Protein AF-A0A520MJG5-F1 (afdb_monomer_lite)

Radius of gyration: 17.88 Å; chains: 1; bounding box: 51×18×42 Å

Secondary structure (DSSP, 8-state):
-HHHHHHHHHHHHHHHHHHHHHHHHHHSS--SS-HHHHHHHHHHHHHHHHHHHHHHHHHTTSSS---TT---

pLDDT: mean 71.4, std 9.88, range [47.16, 86.19]

Foldseek 3Di:
DVVLVCVVVVVLVVLVVCLVVVLVVVPVDDPPDCVVVSVVVNVVSVVVSVVSVVVSCVVVCVVVDPDPPPDD

InterPro domains:
  IPR021313 Protein of unknown function DUF2909 [PF11137] (3-62)

Organism: NCBI:txid2030880

Sequence (72 aa):
MITTLIYIFVPLLLLSLAGSLFFLLVDQGKREKKRTLYLLGLRVFFAATIIILVAIGLYTGELGNSVPWDGS

Structure (mmCIF, N/CA/C/O backbone):
data_AF-A0A520MJG5-F1
#
_entry.id   AF-A0A520MJG5-F1
#
loop_
_atom_site.group_PDB
_atom_site.id
_atom_site.type_symbol
_atom_site.label_atom_id
_atom_site.label_alt_id
_atom_site.label_comp_id
_atom_site.label_asym_id
_atom_site.label_entity_id
_atom_site.label_seq_id
_atom_site.pdbx_PDB_ins_code
_atom_site.Cartn_x
_atom_site.Cartn_y
_atom_site.Cartn_z
_atom_site.occupancy
_atom_site.B_iso_or_equiv
_atom_site.auth_seq_id
_atom_site.auth_comp_id
_atom_site.auth_asym_id
_atom_site.auth_atom_id
_atom_site.pdbx_PDB_model_num
ATOM 1 N N . MET A 1 1 ? 8.443 1.268 -19.207 1.00 65.44 1 MET A N 1
ATOM 2 C CA . MET A 1 1 ? 9.135 2.347 -18.460 1.00 65.44 1 MET A CA 1
ATOM 3 C C . MET A 1 1 ? 8.137 3.239 -17.719 1.00 65.44 1 MET A C 1
ATOM 5 O O . MET A 1 1 ? 8.058 3.092 -16.516 1.00 65.44 1 MET A O 1
ATOM 9 N N . ILE A 1 2 ? 7.295 4.063 -18.362 1.00 71.25 2 ILE A N 1
ATOM 10 C CA . ILE A 1 2 ? 6.235 4.828 -17.644 1.00 71.25 2 ILE A CA 1
ATOM 11 C C . ILE A 1 2 ? 4.895 4.078 -17.593 1.00 71.25 2 ILE A C 1
ATOM 13 O O . ILE A 1 2 ? 4.211 4.070 -16.575 1.00 71.25 2 ILE A O 1
ATOM 17 N N . THR A 1 3 ? 4.532 3.389 -18.673 1.00 75.38 3 THR A N 1
ATOM 18 C CA . THR A 1 3 ? 3.284 2.613 -18.761 1.00 75.38 3 THR A CA 1
ATOM 19 C C . THR A 1 3 ? 3.216 1.506 -17.710 1.00 75.38 3 THR A C 1
ATOM 21 O O . THR A 1 3 ? 2.189 1.332 -17.064 1.00 75.38 3 THR A O 1
ATOM 24 N N . THR A 1 4 ? 4.334 0.818 -17.473 1.00 76.69 4 THR A N 1
ATOM 25 C CA . THR A 1 4 ? 4.480 -0.192 -16.417 1.00 76.69 4 THR A CA 1
ATOM 26 C C . THR A 1 4 ? 4.223 0.394 -15.026 1.00 76.69 4 THR A C 1
ATOM 28 O O . THR A 1 4 ? 3.471 -0.187 -14.255 1.00 76.69 4 THR A O 1
ATOM 31 N N . LEU A 1 5 ? 4.775 1.578 -14.728 1.00 79.56 5 LEU A N 1
ATOM 32 C CA . LEU A 1 5 ? 4.546 2.279 -13.459 1.00 79.56 5 LEU A CA 1
ATOM 33 C C . LEU A 1 5 ? 3.070 2.639 -13.273 1.00 79.56 5 LEU A C 1
ATOM 35 O O . LEU A 1 5 ? 2.517 2.411 -1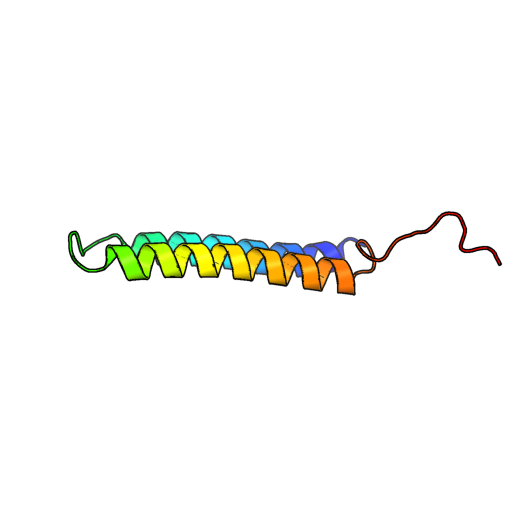2.202 1.00 79.56 5 LEU A O 1
ATOM 39 N N . ILE A 1 6 ? 2.406 3.136 -14.318 1.00 83.62 6 ILE A N 1
ATOM 40 C CA . ILE A 1 6 ? 0.976 3.468 -14.265 1.00 83.62 6 ILE A CA 1
ATOM 41 C C . ILE A 1 6 ? 0.144 2.221 -13.935 1.00 83.62 6 ILE A C 1
ATOM 43 O O . ILE A 1 6 ? -0.702 2.270 -13.043 1.00 83.62 6 ILE A O 1
ATOM 47 N N . TYR A 1 7 ? 0.424 1.087 -14.582 1.00 79.69 7 TYR A N 1
ATOM 48 C CA . TYR A 1 7 ? -0.279 -0.171 -14.316 1.00 79.69 7 T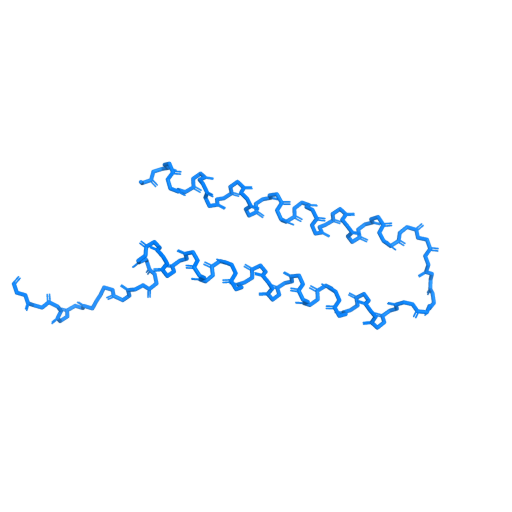YR A CA 1
ATOM 49 C C . TYR A 1 7 ? -0.066 -0.721 -12.898 1.00 79.69 7 TYR A C 1
ATOM 51 O O . TYR A 1 7 ? -0.894 -1.499 -12.437 1.00 79.69 7 TYR A O 1
ATOM 59 N N . ILE A 1 8 ? 0.991 -0.308 -12.192 1.00 77.88 8 ILE A N 1
ATOM 60 C CA . ILE A 1 8 ? 1.276 -0.716 -10.806 1.00 77.88 8 ILE A CA 1
ATOM 61 C C . ILE A 1 8 ? 0.652 0.264 -9.810 1.00 77.88 8 ILE A C 1
ATOM 63 O O . ILE A 1 8 ? -0.050 -0.138 -8.883 1.00 77.88 8 ILE A O 1
ATOM 67 N N . PHE A 1 9 ? 0.881 1.562 -10.005 1.00 81.12 9 PHE A N 1
ATOM 68 C CA . PHE A 1 9 ? 0.464 2.592 -9.057 1.00 81.12 9 PHE A CA 1
ATOM 69 C C . PHE A 1 9 ? -1.053 2.793 -9.035 1.00 81.12 9 PHE A C 1
ATOM 71 O O . PHE A 1 9 ? -1.609 3.040 -7.969 1.00 81.12 9 PHE A O 1
ATOM 78 N N . VAL A 1 10 ? -1.746 2.637 -10.167 1.00 86.00 10 VAL A N 1
ATOM 79 C CA . VAL A 1 10 ? -3.211 2.767 -10.229 1.00 86.00 10 VAL A CA 1
ATOM 80 C C . VAL A 1 10 ? -3.927 1.737 -9.337 1.00 86.00 10 VAL A C 1
ATOM 82 O O . VAL A 1 10 ? -4.675 2.156 -8.452 1.00 86.00 10 VAL A O 1
ATOM 85 N N . PRO A 1 11 ? -3.713 0.414 -9.480 1.00 82.25 11 PRO A N 1
ATOM 86 C CA . PRO A 1 11 ? -4.355 -0.563 -8.601 1.00 82.25 11 PRO A CA 1
ATOM 87 C C . PRO A 1 11 ? -3.887 -0.449 -7.145 1.00 82.25 11 PRO A C 1
ATOM 89 O O . PRO A 1 11 ? -4.685 -0.668 -6.236 1.00 82.25 11 PRO A O 1
ATOM 92 N N . LEU A 1 12 ? -2.637 -0.043 -6.899 1.00 80.69 12 LEU A N 1
ATOM 93 C CA . LEU A 1 12 ? -2.133 0.187 -5.546 1.00 80.69 12 LEU A CA 1
ATOM 94 C C . LEU A 1 12 ? -2.859 1.346 -4.840 1.00 80.69 12 LEU A C 1
ATOM 96 O O . LEU A 1 12 ? -3.225 1.237 -3.668 1.00 80.69 12 LEU A O 1
ATOM 100 N N . LEU A 1 13 ? -3.124 2.437 -5.564 1.00 85.25 13 LEU A N 1
ATOM 101 C CA . LEU A 1 13 ? -3.915 3.566 -5.073 1.00 85.25 13 LEU A CA 1
ATOM 102 C C . LEU A 1 13 ? -5.369 3.165 -4.813 1.00 85.25 13 LEU A C 1
ATOM 104 O O . LEU A 1 13 ? -5.924 3.541 -3.782 1.00 85.25 13 LEU A O 1
ATOM 108 N N . LEU A 1 14 ? -5.970 2.368 -5.701 1.00 85.56 14 LEU A N 1
ATOM 109 C CA . LEU A 1 14 ? -7.328 1.853 -5.509 1.00 85.56 14 LEU A CA 1
ATOM 110 C C . LEU A 1 14 ? -7.427 0.952 -4.275 1.00 85.56 14 LEU A C 1
ATOM 112 O O . LEU A 1 14 ? -8.374 1.094 -3.507 1.00 85.56 14 LEU A O 1
ATOM 116 N N . LEU A 1 15 ? -6.448 0.073 -4.041 1.00 81.06 15 LEU A N 1
ATOM 117 C CA . LEU A 1 15 ? -6.394 -0.763 -2.838 1.00 81.06 15 LEU A CA 1
ATOM 118 C C . LEU A 1 15 ? -6.232 0.080 -1.572 1.00 81.06 15 LEU A C 1
ATOM 120 O O . LEU A 1 15 ? -6.960 -0.140 -0.607 1.00 81.06 15 LEU A O 1
ATOM 124 N N . SER A 1 16 ? -5.337 1.071 -1.584 1.00 80.19 16 SER A N 1
ATOM 125 C CA . SER A 1 16 ? -5.144 2.007 -0.467 1.00 80.19 16 SER A CA 1
ATOM 126 C C . SER A 1 16 ? -6.434 2.761 -0.123 1.00 80.19 16 SER A C 1
ATOM 128 O O . SER A 1 16 ? -6.847 2.822 1.041 1.00 80.19 16 SER A O 1
ATOM 130 N N . LEU A 1 17 ? -7.125 3.271 -1.146 1.00 86.00 17 LEU A N 1
ATOM 131 C CA . LEU A 1 17 ? -8.382 3.993 -0.989 1.00 86.00 17 LEU A CA 1
ATOM 132 C C . LEU A 1 17 ? -9.513 3.068 -0.520 1.00 86.00 17 LEU A C 1
ATOM 134 O O . LEU A 1 17 ? -10.257 3.428 0.390 1.00 86.00 17 LEU A O 1
ATOM 138 N N . ALA A 1 18 ? -9.609 1.859 -1.080 1.00 81.69 18 ALA A N 1
ATOM 139 C CA . ALA A 1 18 ? -10.602 0.859 -0.700 1.00 81.69 18 ALA A CA 1
ATOM 140 C C . ALA A 1 18 ? -10.399 0.355 0.734 1.00 81.69 18 ALA A C 1
ATOM 142 O O . ALA A 1 18 ? -11.374 0.239 1.469 1.00 81.69 18 ALA A O 1
ATOM 143 N N . GLY A 1 19 ? -9.161 0.103 1.165 1.00 75.06 19 GLY A N 1
ATOM 144 C CA . GLY A 1 19 ? -8.854 -0.292 2.542 1.00 75.06 19 GLY A CA 1
ATOM 145 C C . GLY A 1 19 ? -9.185 0.809 3.546 1.00 75.06 19 GLY A C 1
ATOM 146 O O . GLY A 1 19 ? -9.815 0.544 4.570 1.00 75.06 19 GLY A O 1
ATOM 147 N N . SER A 1 20 ? -8.838 2.055 3.215 1.00 73.81 20 SER A N 1
ATOM 148 C CA . SER A 1 20 ? -9.137 3.231 4.040 1.00 73.81 20 SER A CA 1
ATOM 149 C C . SER A 1 20 ? -10.643 3.486 4.146 1.00 73.81 20 SER A C 1
ATOM 151 O O . SER A 1 20 ? -11.161 3.722 5.236 1.00 73.81 20 SER A O 1
ATOM 153 N N . LEU A 1 21 ? -11.370 3.381 3.029 1.00 81.12 21 LEU A N 1
ATOM 154 C CA . LEU A 1 21 ? -12.821 3.542 2.992 1.00 81.12 21 LEU A CA 1
ATOM 155 C C . LEU A 1 21 ? -13.539 2.381 3.685 1.00 81.12 21 LEU A C 1
ATOM 157 O O . LEU A 1 21 ? -14.469 2.614 4.447 1.00 81.12 21 LEU A O 1
ATOM 161 N N . PHE A 1 22 ? -13.101 1.140 3.472 1.00 76.25 22 PHE A N 1
ATOM 162 C CA . PHE A 1 22 ? -13.660 -0.026 4.149 1.00 76.25 22 PHE A CA 1
ATOM 163 C C . PHE A 1 22 ? -13.476 0.088 5.6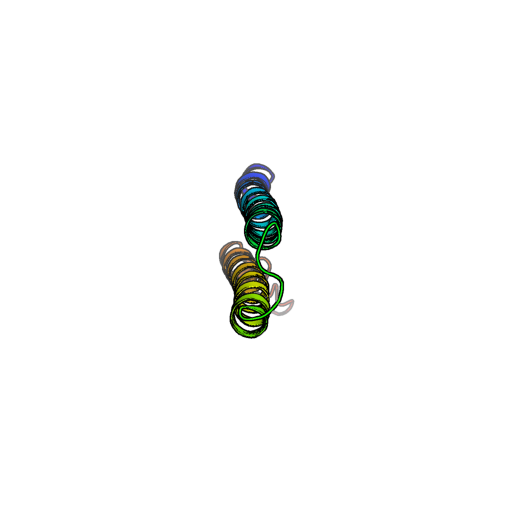60 1.00 76.25 22 PHE A C 1
ATOM 165 O O . PHE A 1 22 ? -14.444 -0.091 6.390 1.00 76.25 22 PHE A O 1
ATOM 172 N N . PHE A 1 23 ? -12.280 0.460 6.129 1.00 68.69 23 PHE A N 1
ATOM 173 C CA . PHE A 1 23 ? -12.021 0.733 7.542 1.00 68.69 23 PHE A CA 1
ATOM 174 C C . PHE A 1 23 ? -12.969 1.805 8.086 1.00 68.69 23 PHE A C 1
ATOM 176 O O . PHE A 1 23 ? -13.636 1.570 9.090 1.00 68.69 23 PHE A O 1
ATOM 183 N N . LEU A 1 24 ? -13.107 2.931 7.382 1.00 76.12 24 LEU A N 1
ATOM 184 C CA . LEU A 1 24 ? -14.008 4.009 7.786 1.00 76.12 24 LEU A CA 1
ATOM 185 C C . LEU A 1 24 ? -15.468 3.548 7.853 1.00 76.12 24 LEU A C 1
ATOM 187 O O . LEU A 1 24 ? -16.121 3.763 8.867 1.00 76.12 24 LEU A O 1
ATOM 191 N N . LEU A 1 25 ? -15.982 2.875 6.822 1.00 73.69 25 LEU A N 1
ATOM 192 C CA . LEU A 1 25 ? -17.371 2.400 6.775 1.00 73.69 25 LEU A CA 1
ATOM 193 C C . LEU A 1 25 ? -17.672 1.350 7.852 1.00 73.69 25 LEU A C 1
ATOM 195 O O . LEU A 1 25 ? -18.785 1.294 8.375 1.00 73.69 25 LEU A O 1
ATOM 199 N N . VAL A 1 26 ? -16.691 0.520 8.204 1.00 67.44 26 VAL A N 1
ATOM 200 C CA . VAL A 1 26 ? -16.839 -0.510 9.238 1.00 67.44 26 VAL A CA 1
ATOM 201 C C . VAL A 1 26 ? -16.792 0.069 10.659 1.00 67.44 26 VAL A C 1
ATOM 203 O O . VAL A 1 26 ? -17.366 -0.533 11.577 1.00 67.44 26 VAL A O 1
ATOM 206 N N . ASP A 1 27 ? -16.132 1.218 10.833 1.00 59.81 27 ASP A N 1
ATOM 207 C CA . ASP A 1 27 ? -15.910 1.888 12.119 1.00 59.81 27 ASP A CA 1
ATOM 208 C C . ASP A 1 27 ? -17.088 2.796 12.535 1.00 59.81 27 ASP A C 1
ATOM 210 O O . ASP A 1 27 ? -17.306 3.038 13.722 1.00 59.81 27 ASP A O 1
ATOM 214 N N . GLN A 1 28 ? -17.951 3.200 11.593 1.00 62.25 28 GLN A N 1
ATOM 215 C CA . GLN A 1 28 ? -19.089 4.112 11.824 1.00 62.25 28 GLN A CA 1
ATOM 216 C C . GLN A 1 28 ? -20.233 3.576 12.722 1.00 62.25 28 GLN A C 1
ATOM 218 O O . GLN A 1 28 ? -21.272 4.226 12.814 1.00 62.25 28 GLN A O 1
ATOM 223 N N . GLY A 1 29 ? -20.122 2.429 13.416 1.00 60.06 29 GLY A N 1
ATOM 224 C CA . GLY A 1 29 ? -21.297 1.945 14.164 1.00 60.06 29 GLY A CA 1
ATOM 225 C C . GLY A 1 29 ? -21.197 0.878 15.252 1.00 60.06 29 GLY A C 1
ATOM 226 O O . GLY A 1 29 ? -22.246 0.544 15.801 1.00 60.06 29 GLY A O 1
ATOM 227 N N . LYS A 1 30 ? -20.047 0.280 15.601 1.00 57.12 30 LYS A N 1
ATOM 228 C CA . LYS A 1 30 ? -20.052 -0.869 16.547 1.00 57.12 30 LYS A CA 1
ATOM 229 C C . LYS A 1 30 ? -18.900 -0.835 17.554 1.00 57.12 30 LYS A C 1
ATOM 231 O O . LYS A 1 30 ? -17.828 -1.370 17.298 1.00 57.12 30 LYS A O 1
ATOM 236 N N . ARG A 1 31 ? -19.178 -0.265 18.734 1.00 56.19 31 ARG A N 1
ATOM 237 C CA . ARG A 1 31 ? -18.193 0.083 19.775 1.00 56.19 31 ARG A CA 1
ATOM 238 C C . ARG A 1 31 ? -17.597 -1.046 20.635 1.00 56.19 31 ARG A C 1
ATOM 240 O O . ARG A 1 31 ? -16.627 -0.753 21.310 1.00 56.19 31 ARG A O 1
ATOM 247 N N . GLU A 1 32 ? -18.063 -2.301 20.631 1.00 55.41 32 GLU A N 1
ATOM 248 C CA . GLU A 1 32 ? -17.622 -3.230 21.710 1.00 55.41 32 GLU A CA 1
ATOM 249 C C . GLU A 1 32 ? -17.143 -4.638 21.289 1.00 55.41 32 GLU A C 1
ATOM 251 O O . GLU A 1 32 ? -16.093 -5.074 21.751 1.00 55.41 32 GLU A O 1
ATOM 256 N N . LYS A 1 33 ? -17.810 -5.374 20.382 1.00 53.97 33 LYS A N 1
ATOM 257 C CA . LYS A 1 33 ? -17.513 -6.823 20.193 1.00 53.97 33 LYS A CA 1
ATOM 258 C C . LYS A 1 33 ? -16.667 -7.241 18.981 1.00 53.97 33 LYS A C 1
ATOM 260 O O . LYS A 1 33 ? -16.285 -8.403 18.889 1.00 53.97 33 LYS A O 1
ATOM 265 N N . LYS A 1 34 ? -16.353 -6.344 18.041 1.00 54.47 34 LYS A N 1
ATOM 266 C CA . LYS A 1 34 ? -15.672 -6.708 16.774 1.00 54.47 34 LYS A CA 1
ATOM 267 C C . LYS A 1 34 ? -14.172 -6.386 16.720 1.00 54.47 34 LYS A C 1
ATOM 269 O O . LYS A 1 34 ? -13.535 -6.636 15.700 1.00 54.47 34 LYS A O 1
ATOM 274 N N . ARG A 1 35 ? -13.588 -5.881 17.813 1.00 57.34 35 ARG A N 1
ATOM 275 C CA . ARG A 1 35 ? -12.183 -5.430 17.875 1.00 57.34 35 ARG A CA 1
ATOM 276 C C . ARG A 1 35 ? -11.180 -6.494 17.415 1.00 57.34 35 ARG A C 1
ATOM 278 O O . ARG A 1 35 ? -10.242 -6.152 16.704 1.00 57.34 35 ARG A O 1
ATOM 285 N N . THR A 1 36 ? -11.402 -7.770 17.734 1.00 60.97 36 THR A N 1
ATOM 286 C CA . THR A 1 36 ? -10.496 -8.860 17.326 1.00 60.97 36 THR A CA 1
ATOM 287 C C . THR A 1 36 ? -10.528 -9.117 15.818 1.00 60.97 36 THR A C 1
ATOM 289 O O . THR A 1 36 ? -9.479 -9.264 15.200 1.00 60.97 36 THR A O 1
ATOM 292 N N . LEU A 1 37 ? -11.715 -9.106 15.202 1.00 58.91 37 LEU A N 1
ATOM 293 C CA . LEU A 1 37 ? -11.871 -9.303 13.756 1.00 58.91 37 LEU A CA 1
ATOM 294 C C . LEU A 1 37 ? -11.365 -8.096 12.953 1.00 58.91 37 LEU A C 1
ATOM 296 O O . LEU A 1 37 ? -10.823 -8.274 11.868 1.00 58.91 37 LEU A O 1
ATOM 300 N N . TYR A 1 38 ? -11.480 -6.880 13.494 1.00 62.19 38 TYR A N 1
ATOM 301 C CA . TYR A 1 38 ? -10.968 -5.668 12.847 1.00 62.19 38 TYR A CA 1
ATOM 302 C C . TYR A 1 38 ? -9.449 -5.533 12.928 1.00 62.19 38 TYR A C 1
ATOM 304 O O . TYR A 1 38 ? -8.811 -5.246 11.919 1.00 62.19 38 TYR A O 1
ATOM 312 N N . LEU A 1 39 ? -8.856 -5.813 14.093 1.00 65.06 39 LEU A N 1
ATOM 313 C CA . LEU A 1 39 ? -7.399 -5.898 14.232 1.00 65.06 39 LEU A CA 1
ATOM 314 C C . LEU A 1 39 ? -6.812 -6.959 13.294 1.00 65.06 39 LEU A C 1
ATOM 316 O O . LEU A 1 39 ? -5.717 -6.776 12.766 1.00 65.06 39 LEU A O 1
ATOM 320 N N . LEU A 1 40 ? -7.551 -8.047 13.060 1.00 67.56 40 LEU A N 1
ATOM 321 C CA . LEU A 1 40 ? -7.149 -9.092 12.129 1.00 67.56 40 LEU A CA 1
ATOM 322 C C . LEU A 1 40 ? -7.300 -8.648 10.665 1.00 67.56 40 LEU A C 1
ATOM 324 O O . LEU A 1 40 ? -6.346 -8.764 9.904 1.00 67.56 40 LEU A O 1
ATOM 328 N N . GLY A 1 41 ? -8.446 -8.077 10.280 1.00 69.56 41 GLY A N 1
ATOM 329 C CA . GLY A 1 41 ? -8.703 -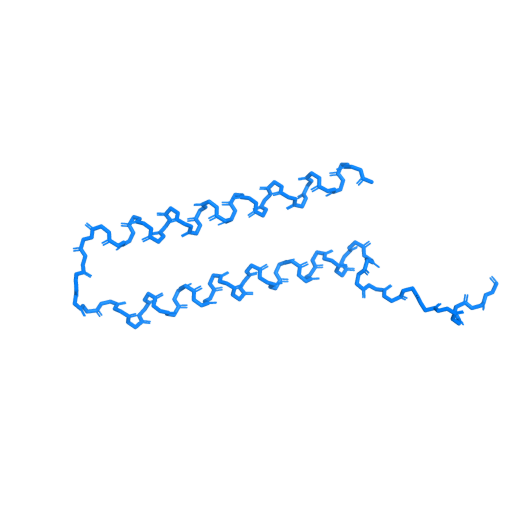7.608 8.912 1.00 69.56 41 GLY A CA 1
ATOM 330 C C . GLY A 1 41 ? -7.740 -6.511 8.455 1.00 69.56 41 GLY A C 1
ATOM 331 O O . GLY A 1 41 ? -7.253 -6.547 7.328 1.00 69.56 41 GLY A O 1
ATOM 332 N N . LEU A 1 42 ? -7.380 -5.592 9.352 1.00 71.62 42 LEU A N 1
ATOM 333 C CA . LEU A 1 42 ? -6.399 -4.547 9.070 1.00 71.62 42 LEU A CA 1
ATOM 334 C C . LEU A 1 42 ? -4.996 -5.127 8.826 1.00 71.62 42 LEU A C 1
ATOM 336 O O . LEU A 1 42 ? -4.319 -4.743 7.877 1.00 71.62 42 LEU A O 1
ATOM 340 N N . ARG A 1 43 ? -4.562 -6.092 9.648 1.00 78.12 43 ARG A N 1
ATOM 341 C CA . ARG A 1 43 ? -3.268 -6.773 9.466 1.00 78.12 43 ARG A CA 1
ATOM 342 C C . ARG A 1 43 ? -3.222 -7.573 8.170 1.00 78.12 43 ARG A C 1
ATOM 344 O O . ARG A 1 43 ? -2.216 -7.522 7.473 1.00 78.12 43 ARG A O 1
ATOM 351 N N . VAL A 1 44 ? -4.303 -8.277 7.840 1.00 77.50 44 VAL A N 1
ATOM 352 C CA . VAL A 1 44 ? -4.423 -9.035 6.586 1.00 77.50 44 VAL A CA 1
ATOM 353 C C . VAL A 1 44 ? -4.402 -8.095 5.380 1.00 77.50 44 VAL A C 1
ATOM 355 O O . VAL A 1 44 ? -3.759 -8.415 4.388 1.00 77.50 44 VAL A O 1
ATOM 358 N N . PHE A 1 45 ? -5.010 -6.910 5.475 1.00 78.38 45 PHE A N 1
ATOM 359 C CA . PHE A 1 45 ? -4.941 -5.891 4.427 1.00 78.38 45 PHE A CA 1
ATOM 360 C C . PHE A 1 45 ? -3.512 -5.366 4.208 1.00 78.38 45 PHE A C 1
ATOM 362 O O . PHE A 1 45 ? -3.036 -5.325 3.070 1.00 78.38 45 PHE A O 1
ATOM 369 N N . PHE A 1 46 ? -2.797 -5.023 5.286 1.00 76.44 46 PHE A N 1
ATOM 370 C CA . PHE A 1 46 ? -1.392 -4.616 5.191 1.00 76.44 46 PHE A CA 1
ATOM 371 C C . PHE A 1 46 ? -0.505 -5.746 4.648 1.00 76.44 46 PHE A C 1
ATOM 373 O O . PHE A 1 46 ? 0.300 -5.508 3.751 1.00 76.44 46 PHE A O 1
ATOM 380 N N . ALA A 1 47 ? -0.689 -6.982 5.123 1.00 82.19 47 ALA A N 1
ATOM 381 C CA . ALA A 1 47 ? 0.057 -8.145 4.646 1.00 82.19 47 ALA A CA 1
ATOM 382 C C . ALA A 1 47 ? -0.210 -8.435 3.159 1.00 82.19 47 ALA A C 1
ATOM 384 O O . ALA A 1 47 ? 0.733 -8.625 2.399 1.00 82.19 47 ALA A O 1
ATOM 385 N N . ALA A 1 48 ? -1.471 -8.406 2.719 1.00 83.00 48 ALA A N 1
ATOM 386 C CA . ALA A 1 48 ? -1.841 -8.613 1.321 1.00 83.00 48 ALA A CA 1
ATOM 387 C C . ALA A 1 48 ? -1.270 -7.519 0.407 1.00 83.00 48 ALA A C 1
ATOM 389 O O . ALA A 1 48 ? -0.739 -7.829 -0.656 1.00 83.00 48 ALA A O 1
ATOM 390 N N . THR A 1 49 ? -1.312 -6.255 0.841 1.00 78.88 49 TH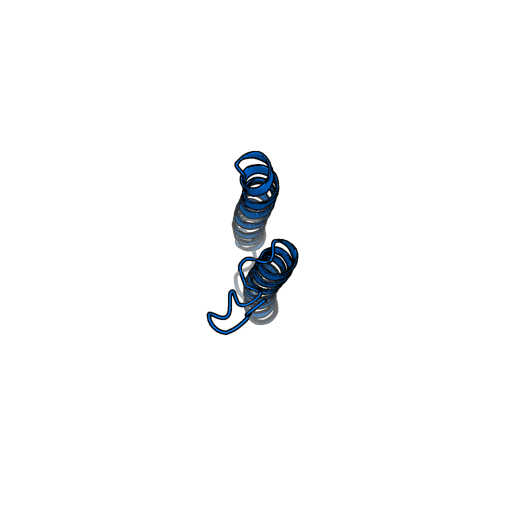R A N 1
ATOM 391 C CA . THR A 1 49 ? -0.724 -5.132 0.092 1.00 78.88 49 THR A CA 1
ATOM 392 C C . THR A 1 49 ? 0.781 -5.322 -0.099 1.00 78.88 49 THR A C 1
ATOM 394 O O . THR A 1 49 ? 1.283 -5.166 -1.211 1.00 78.88 49 THR A O 1
ATOM 397 N N . ILE A 1 50 ? 1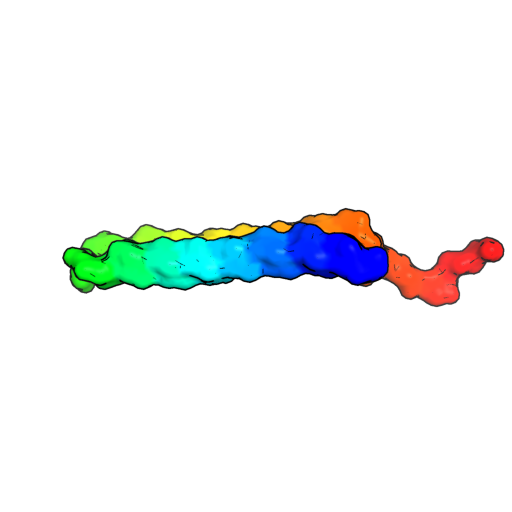.499 -5.723 0.956 1.00 83.06 50 ILE A N 1
ATOM 398 C CA . ILE A 1 50 ? 2.939 -6.009 0.886 1.00 83.06 50 ILE A CA 1
ATOM 399 C C . ILE A 1 50 ? 3.220 -7.204 -0.036 1.00 83.06 50 ILE A C 1
ATOM 401 O O . ILE A 1 50 ? 4.117 -7.124 -0.868 1.00 83.06 50 ILE A O 1
ATOM 405 N N . ILE A 1 51 ? 2.443 -8.288 0.054 1.00 86.19 51 ILE A N 1
ATOM 406 C CA . ILE A 1 51 ? 2.614 -9.476 -0.801 1.00 86.19 51 ILE A CA 1
ATOM 407 C C . ILE A 1 51 ? 2.426 -9.124 -2.281 1.00 86.19 51 ILE A C 1
ATOM 409 O O . ILE A 1 51 ? 3.230 -9.537 -3.113 1.00 86.19 51 ILE A O 1
ATOM 413 N N . ILE A 1 52 ? 1.398 -8.340 -2.614 1.00 81.44 52 ILE A N 1
ATOM 414 C CA . ILE A 1 52 ? 1.130 -7.905 -3.991 1.00 81.44 52 ILE A CA 1
ATOM 415 C C . ILE A 1 52 ? 2.276 -7.025 -4.506 1.00 81.44 52 ILE A C 1
ATOM 417 O O . ILE A 1 52 ? 2.759 -7.242 -5.614 1.00 81.44 52 ILE A O 1
ATOM 421 N N . LEU A 1 53 ? 2.756 -6.079 -3.694 1.00 75.94 53 LEU A N 1
ATOM 422 C CA . LEU A 1 53 ? 3.901 -5.229 -4.035 1.00 75.94 53 LEU A CA 1
ATOM 423 C C . LEU A 1 53 ? 5.171 -6.038 -4.317 1.00 75.94 53 LEU A C 1
ATOM 425 O O . LEU A 1 53 ? 5.849 -5.790 -5.311 1.00 75.94 53 LEU A O 1
ATOM 429 N N . VAL A 1 54 ? 5.471 -7.026 -3.472 1.00 82.06 54 VAL A N 1
ATOM 430 C CA . VAL A 1 54 ? 6.638 -7.903 -3.636 1.00 82.06 54 VAL A CA 1
ATOM 431 C C . VAL A 1 54 ? 6.500 -8.771 -4.884 1.00 82.06 54 VAL A C 1
ATOM 433 O O . VAL A 1 54 ? 7.433 -8.843 -5.677 1.00 82.06 54 VAL A O 1
ATOM 436 N N . ALA A 1 55 ? 5.340 -9.392 -5.107 1.00 82.31 55 ALA A N 1
ATOM 437 C CA . ALA A 1 55 ? 5.099 -10.219 -6.288 1.00 82.31 55 ALA A CA 1
ATOM 438 C C . ALA A 1 55 ? 5.262 -9.421 -7.591 1.00 82.31 55 ALA A C 1
ATOM 440 O O . ALA A 1 55 ? 5.847 -9.913 -8.555 1.00 82.31 55 ALA A O 1
ATOM 441 N N . ILE A 1 56 ? 4.796 -8.172 -7.606 1.00 72.75 56 ILE A N 1
ATOM 442 C CA . ILE A 1 56 ? 4.950 -7.276 -8.752 1.00 72.75 56 ILE A CA 1
ATOM 443 C C . ILE A 1 56 ? 6.412 -6.860 -8.930 1.00 72.75 56 ILE A C 1
ATOM 445 O O . ILE A 1 56 ? 6.905 -6.935 -10.049 1.00 72.75 56 ILE A O 1
ATOM 449 N N . GLY A 1 57 ? 7.122 -6.469 -7.867 1.00 71.19 57 GLY A N 1
ATOM 450 C CA . GLY A 1 57 ? 8.541 -6.105 -7.961 1.00 71.19 57 GLY A CA 1
ATOM 451 C C . GLY A 1 57 ? 9.443 -7.271 -8.399 1.00 71.19 57 GLY A C 1
ATOM 452 O O . GLY A 1 57 ? 10.492 -7.057 -9.005 1.00 71.19 57 GLY A O 1
ATOM 453 N N . LEU A 1 58 ? 9.025 -8.512 -8.119 1.00 73.44 58 LEU A N 1
ATOM 454 C CA . LEU A 1 58 ? 9.651 -9.726 -8.647 1.00 73.44 58 LEU A CA 1
ATOM 455 C C . LEU A 1 58 ? 9.314 -9.926 -10.129 1.00 73.44 58 LEU A C 1
ATOM 457 O O . LEU A 1 58 ? 10.200 -10.239 -10.917 1.00 73.44 58 LEU A O 1
ATOM 461 N N . TYR A 1 59 ? 8.058 -9.705 -10.524 1.00 68.25 59 TYR A N 1
ATOM 462 C CA . TYR A 1 59 ? 7.626 -9.810 -11.919 1.00 68.25 59 TYR A CA 1
ATOM 463 C C . TYR A 1 59 ? 8.265 -8.747 -12.826 1.00 68.25 59 TYR A C 1
ATOM 465 O O . TYR A 1 59 ? 8.581 -9.032 -13.978 1.00 68.25 59 TYR A O 1
ATOM 473 N N . THR A 1 60 ? 8.491 -7.529 -12.326 1.00 69.94 60 THR A N 1
ATOM 474 C CA . THR A 1 60 ? 9.186 -6.468 -13.073 1.00 69.94 60 THR A CA 1
ATOM 475 C C . THR A 1 60 ? 10.692 -6.697 -13.181 1.00 69.94 60 THR A C 1
ATOM 477 O O . THR A 1 60 ? 11.348 -5.981 -13.931 1.00 69.94 60 THR A O 1
ATOM 480 N N . GLY A 1 61 ? 11.241 -7.672 -12.451 1.00 65.38 61 GLY A N 1
ATOM 481 C CA . GLY A 1 61 ? 12.670 -7.975 -12.438 1.00 65.38 61 GLY A CA 1
ATOM 482 C C . GLY A 1 61 ? 13.517 -6.990 -11.628 1.00 65.38 61 GLY A C 1
ATOM 483 O O . GLY A 1 61 ? 14.717 -7.195 -11.525 1.00 65.38 61 GLY A O 1
ATOM 484 N N . GLU A 1 62 ? 12.929 -5.963 -11.000 1.00 61.72 62 GLU A N 1
ATOM 485 C CA . GLU A 1 62 ? 13.696 -4.981 -10.210 1.00 61.72 62 GLU A CA 1
ATOM 486 C C . GLU A 1 62 ? 14.140 -5.521 -8.843 1.00 61.72 62 GLU A C 1
ATOM 488 O O . GLU A 1 62 ? 15.190 -5.137 -8.334 1.00 61.72 62 GLU A O 1
ATOM 493 N N . LEU A 1 63 ? 13.381 -6.453 -8.255 1.00 61.22 63 LEU A N 1
ATOM 494 C CA . LEU A 1 63 ? 13.819 -7.230 -7.085 1.00 61.22 63 LEU A CA 1
ATOM 495 C C . LEU A 1 63 ? 14.698 -8.432 -7.484 1.00 61.22 63 LEU A C 1
ATOM 497 O O . LEU A 1 63 ? 15.328 -9.054 -6.629 1.00 61.22 63 LEU A O 1
ATOM 501 N N . GLY A 1 64 ? 14.747 -8.757 -8.778 1.00 59.38 64 GLY A N 1
ATOM 502 C CA . GLY A 1 64 ? 15.586 -9.795 -9.365 1.00 59.38 64 GLY A CA 1
ATOM 503 C C . GLY A 1 64 ? 17.006 -9.293 -9.607 1.00 59.38 64 GLY A C 1
ATOM 504 O O . GLY A 1 64 ? 17.403 -9.107 -10.742 1.00 59.38 64 GLY A O 1
ATOM 505 N N . ASN A 1 65 ? 17.747 -9.064 -8.525 1.00 54.06 65 ASN A N 1
ATOM 506 C CA . ASN A 1 65 ? 19.206 -9.140 -8.437 1.00 54.06 65 ASN A CA 1
ATOM 507 C C . ASN A 1 65 ? 20.003 -8.906 -9.748 1.00 54.06 65 ASN A C 1
ATOM 509 O O . ASN A 1 65 ? 20.438 -9.861 -10.393 1.00 54.06 65 ASN A O 1
ATOM 513 N N . SER A 1 66 ? 20.281 -7.639 -10.076 1.00 60.62 66 SER A N 1
ATOM 514 C CA . SER A 1 66 ? 21.369 -7.262 -10.990 1.00 60.62 66 SER A CA 1
ATOM 515 C C . SER A 1 66 ? 22.706 -7.561 -10.311 1.00 60.62 66 SER A C 1
ATOM 517 O O . SER A 1 66 ? 23.300 -6.693 -9.666 1.00 60.62 66 SER A O 1
ATOM 519 N N . VAL A 1 67 ? 23.156 -8.812 -10.369 1.00 62.56 67 VAL A N 1
ATOM 520 C CA . VAL A 1 67 ? 24.448 -9.175 -9.792 1.00 62.56 67 VAL A CA 1
ATOM 521 C C . VAL A 1 67 ? 25.597 -8.700 -10.660 1.00 62.56 67 VAL A C 1
ATOM 523 O O . VAL A 1 67 ? 25.623 -9.004 -11.848 1.00 62.56 67 VAL A O 1
ATOM 526 N N . PRO A 1 68 ? 26.603 -8.036 -10.068 1.00 62.78 68 PRO A N 1
ATOM 527 C CA . PRO A 1 68 ? 27.740 -7.501 -10.813 1.00 62.78 68 PRO A CA 1
ATOM 528 C C . PRO A 1 68 ? 28.686 -8.582 -11.368 1.00 62.78 68 PRO A C 1
ATOM 530 O O . PRO A 1 68 ? 29.663 -8.245 -12.026 1.00 62.78 68 PRO A O 1
ATOM 533 N N . TRP A 1 69 ? 28.424 -9.865 -11.098 1.00 70.25 69 TRP A N 1
ATOM 534 C CA . TRP A 1 69 ? 29.183 -11.014 -11.606 1.00 70.25 69 TRP A CA 1
ATOM 535 C C . TRP A 1 69 ? 28.443 -11.811 -12.688 1.00 70.25 69 TRP A C 1
ATOM 537 O O . TRP A 1 69 ? 28.897 -12.901 -13.038 1.00 70.25 69 TRP A O 1
ATOM 547 N N . ASP A 1 70 ? 27.329 -11.297 -13.221 1.00 66.00 70 ASP A N 1
ATOM 548 C CA . ASP A 1 70 ? 26.723 -11.819 -14.452 1.00 66.00 70 ASP A CA 1
ATOM 549 C C . ASP A 1 70 ? 27.601 -11.414 -15.646 1.00 66.00 70 ASP A C 1
ATOM 551 O O . ASP A 1 70 ? 27.384 -10.417 -16.331 1.00 66.00 70 ASP A O 1
ATOM 555 N N . GLY A 1 71 ? 28.723 -12.120 -15.770 1.00 64.44 71 GLY A N 1
ATOM 556 C CA . GLY A 1 71 ? 29.677 -11.976 -16.849 1.00 64.44 71 GLY A CA 1
ATOM 557 C C . GLY A 1 71 ? 29.322 -12.910 -17.996 1.00 64.44 71 GLY A C 1
ATOM 558 O O . GLY A 1 71 ? 29.432 -14.128 -17.858 1.00 64.44 71 GLY A O 1
ATOM 559 N N . SER A 1 72 ? 29.002 -12.319 -19.142 1.00 47.16 72 SER A N 1
ATOM 560 C CA . SER A 1 72 ? 29.343 -12.841 -20.468 1.00 47.16 72 SER A CA 1
ATOM 561 C C . SER A 1 72 ? 29.418 -11.692 -21.462 1.00 47.16 72 SER A C 1
ATOM 563 O O . SER A 1 72 ? 28.395 -10.979 -21.574 1.00 47.16 72 SER A O 1
#